Protein AF-A0A2G9M5C1-F1 (afdb_monomer)

Sequence (118 aa):
MEIETMDMIITNVLGILQIIILGVTAYYSYRIYKFNRMSKRWLVFPVGIILFACRRLLILIKVNYFEGLLLEFTLLDRVVVPFFVALLMLIGIHAMLKRFEYFEFLEKTIDGKVKKKK

Secondary structure (DSSP, 8-state):
-HHHHHHHHHHHHHHHHHHHHHHHHHHHHHHHHHHHT--GGGGHHHHHHHHHHHHHHHHHHHHHH-TT--SSSHHIIIIIHHHHHHHHHHHHHHHHHHHHHHHHHHHHHHHHHHHTT-

Solvent-accessible surface area (backbone atoms only — not comparable to full-atom values): 6393 Å² total; per-residue (Å²): 109,76,65,62,55,50,54,52,52,52,52,51,53,54,51,52,53,50,38,52,52,34,53,53,50,26,51,51,49,50,48,51,37,66,75,70,65,53,61,79,58,39,56,39,24,34,48,22,36,49,53,50,34,52,51,52,50,54,51,54,50,38,77,76,73,46,92,82,73,72,79,86,52,55,63,50,66,70,46,51,51,54,50,52,33,51,50,29,36,49,50,10,52,51,48,50,50,58,50,50,57,50,51,55,52,48,52,55,52,50,54,53,54,57,62,74,74,111

Mean predicted aligned error: 9.39 Å

Radius of gyration: 21.23 Å; Cα contacts (8 Å, |Δi|>4): 74; chains: 1; bounding box: 44×23×69 Å

pLDDT: mean 78.15, std 11.38, range [44.78, 92.12]

Structure (mmCIF, N/CA/C/O backbone):
data_AF-A0A2G9M5C1-F1
#
_entry.id   AF-A0A2G9M5C1-F1
#
loop_
_atom_site.group_PDB
_atom_site.id
_atom_site.type_symbol
_atom_site.label_atom_id
_atom_site.label_alt_id
_atom_site.label_comp_id
_atom_site.label_asym_id
_atom_site.label_entity_id
_atom_site.label_seq_id
_atom_site.pdbx_PDB_ins_code
_atom_site.Cartn_x
_atom_site.Cartn_y
_atom_site.Cartn_z
_atom_site.occupancy
_atom_site.B_iso_or_equiv
_atom_site.auth_seq_id
_atom_site.auth_comp_id
_atom_site.auth_asym_id
_atom_site.auth_atom_id
_atom_site.pdbx_PDB_model_num
ATOM 1 N N . MET A 1 1 ? 18.219 11.615 -27.344 1.00 59.69 1 MET A N 1
ATOM 2 C CA . MET A 1 1 ? 19.252 10.853 -26.617 1.00 59.69 1 MET A CA 1
ATOM 3 C C . MET A 1 1 ? 19.479 11.372 -25.197 1.00 59.69 1 MET A C 1
ATOM 5 O O . MET A 1 1 ? 19.181 10.621 -24.287 1.00 59.69 1 MET A O 1
ATOM 9 N N . GLU A 1 2 ? 19.910 12.622 -24.958 1.00 62.53 2 GLU A N 1
ATOM 10 C CA . GLU A 1 2 ? 20.110 13.130 -23.572 1.00 62.53 2 GLU A CA 1
ATOM 11 C C . GLU A 1 2 ? 18.809 13.319 -22.764 1.00 62.53 2 GLU A C 1
ATOM 13 O O . GLU A 1 2 ? 18.795 13.146 -21.549 1.00 62.53 2 GLU A O 1
ATOM 18 N N . ILE A 1 3 ? 17.697 13.645 -23.430 1.00 67.19 3 ILE A N 1
ATOM 19 C CA . ILE A 1 3 ? 16.395 13.832 -22.763 1.00 67.19 3 ILE A CA 1
ATOM 20 C C . ILE A 1 3 ? 15.817 12.481 -22.301 1.00 67.19 3 ILE A C 1
ATOM 22 O O . ILE A 1 3 ? 15.339 12.357 -21.178 1.00 67.19 3 ILE A O 1
ATOM 26 N N . GLU A 1 4 ? 15.939 11.439 -23.127 1.00 64.75 4 GLU A N 1
ATOM 27 C CA . GLU A 1 4 ? 15.422 10.094 -22.824 1.00 64.75 4 GLU A CA 1
ATOM 28 C C . GLU A 1 4 ? 16.167 9.433 -21.656 1.00 64.75 4 GLU A C 1
ATOM 30 O O . GLU A 1 4 ? 15.558 8.748 -20.832 1.00 64.75 4 GLU A O 1
ATOM 35 N N . THR A 1 5 ? 17.478 9.666 -21.538 1.00 73.44 5 THR A N 1
ATOM 36 C CA . THR A 1 5 ? 18.259 9.184 -20.393 1.00 73.44 5 THR A CA 1
ATOM 37 C C . THR A 1 5 ? 17.894 9.922 -19.106 1.00 73.44 5 THR A C 1
ATOM 39 O O . THR A 1 5 ? 17.818 9.293 -18.050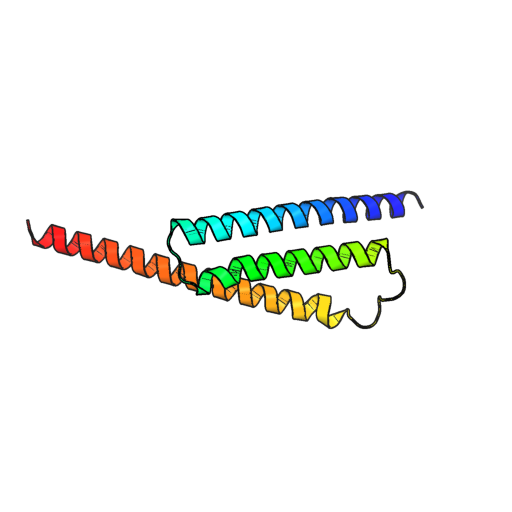 1.00 73.44 5 THR A O 1
ATOM 42 N N . MET A 1 6 ? 17.596 11.223 -19.174 1.00 78.75 6 MET A N 1
ATOM 43 C CA . MET A 1 6 ? 17.155 11.998 -18.011 1.00 78.75 6 MET A CA 1
ATOM 44 C C . MET A 1 6 ? 15.784 11.530 -17.489 1.00 78.75 6 MET A C 1
ATOM 46 O O . MET A 1 6 ? 15.633 11.301 -16.286 1.00 78.75 6 MET A O 1
ATOM 50 N N . ASP A 1 7 ? 14.815 11.300 -18.379 1.00 78.38 7 ASP A N 1
ATOM 51 C CA . ASP A 1 7 ? 13.473 10.819 -18.015 1.00 78.38 7 ASP A CA 1
ATOM 52 C C . ASP A 1 7 ? 13.505 9.418 -17.380 1.00 78.38 7 ASP A C 1
ATOM 54 O O . ASP A 1 7 ? 12.788 9.132 -16.410 1.00 78.38 7 ASP A O 1
ATOM 58 N N . MET A 1 8 ? 14.386 8.546 -17.879 1.00 76.88 8 MET A N 1
ATOM 59 C CA . MET A 1 8 ? 14.605 7.211 -17.322 1.00 76.88 8 MET A CA 1
ATOM 60 C C . MET A 1 8 ? 15.193 7.271 -15.904 1.00 76.88 8 MET A C 1
ATOM 62 O O . MET A 1 8 ? 14.709 6.580 -15.001 1.00 76.88 8 MET A O 1
ATOM 66 N N . ILE A 1 9 ? 16.190 8.134 -15.674 1.00 81.56 9 ILE A N 1
ATOM 67 C CA . ILE A 1 9 ? 16.804 8.334 -14.351 1.00 81.56 9 ILE A CA 1
ATOM 68 C C . ILE A 1 9 ? 15.766 8.855 -13.353 1.00 81.56 9 ILE A C 1
ATOM 70 O O . ILE A 1 9 ? 15.632 8.296 -12.262 1.00 81.56 9 ILE A O 1
ATOM 74 N N . ILE A 1 10 ? 14.988 9.876 -13.728 1.00 83.81 10 ILE A N 1
ATOM 75 C CA . ILE A 1 10 ? 13.941 10.451 -12.870 1.00 83.81 10 ILE A CA 1
ATOM 76 C C . ILE A 1 10 ? 12.904 9.383 -12.502 1.00 83.81 10 ILE A C 1
ATOM 78 O O . ILE A 1 10 ? 12.552 9.230 -11.330 1.00 83.81 10 ILE A O 1
ATOM 82 N N . THR A 1 11 ? 12.454 8.595 -13.480 1.00 83.19 11 THR A N 1
ATOM 83 C CA . THR A 1 11 ? 11.468 7.527 -13.264 1.00 83.19 11 THR A CA 1
ATOM 84 C C . THR A 1 11 ? 11.977 6.462 -12.292 1.00 83.19 11 THR A C 1
ATOM 86 O O . THR A 1 11 ? 11.235 6.033 -11.400 1.00 83.19 11 THR A O 1
ATOM 89 N N . ASN A 1 12 ? 13.245 6.065 -12.420 1.00 83.19 12 ASN A N 1
ATOM 90 C CA . ASN A 1 12 ? 13.878 5.094 -11.532 1.00 83.19 12 ASN A CA 1
ATOM 91 C C . ASN A 1 12 ? 14.032 5.644 -10.103 1.00 83.19 12 ASN A C 1
ATOM 93 O O . ASN A 1 12 ? 13.640 4.971 -9.147 1.00 83.19 12 ASN A O 1
ATOM 97 N N . VAL A 1 13 ? 14.519 6.880 -9.943 1.00 87.56 13 VAL A N 1
ATOM 98 C CA . VAL A 1 13 ? 14.682 7.527 -8.627 1.00 87.56 13 VAL A CA 1
ATOM 99 C C . VAL A 1 13 ? 13.338 7.663 -7.910 1.00 87.56 13 VAL A C 1
ATOM 101 O O . VAL A 1 13 ? 13.206 7.253 -6.754 1.00 87.56 13 VAL A O 1
ATOM 104 N N . LEU A 1 14 ? 12.313 8.169 -8.602 1.00 87.38 14 LEU A N 1
ATOM 105 C CA . LEU A 1 14 ? 10.965 8.292 -8.044 1.00 87.38 14 LEU A CA 1
ATOM 106 C C . LEU A 1 14 ? 10.366 6.923 -7.700 1.00 87.38 14 LEU A C 1
ATOM 108 O O . LEU A 1 14 ? 9.701 6.778 -6.674 1.00 87.38 14 LEU A O 1
ATOM 112 N N . GLY A 1 15 ? 10.611 5.904 -8.527 1.00 85.62 15 GLY A N 1
ATOM 113 C CA . GLY A 1 15 ? 10.171 4.538 -8.261 1.00 85.62 15 GLY A CA 1
ATOM 114 C C . GLY A 1 15 ? 10.782 3.950 -6.989 1.00 85.62 15 GLY A C 1
ATOM 115 O O . GLY A 1 15 ? 10.052 3.387 -6.171 1.00 85.62 15 GLY A O 1
ATOM 116 N N . ILE A 1 16 ? 12.091 4.118 -6.791 1.00 87.56 16 ILE A N 1
ATOM 117 C CA . ILE A 1 16 ? 12.798 3.650 -5.591 1.00 87.56 16 ILE A CA 1
ATOM 118 C C . ILE A 1 16 ? 12.291 4.387 -4.350 1.00 87.56 16 ILE A C 1
ATOM 120 O O . ILE A 1 16 ? 11.935 3.749 -3.356 1.00 87.56 16 ILE A O 1
ATOM 124 N N . LEU A 1 17 ? 12.189 5.719 -4.416 1.00 91.25 17 LEU A N 1
ATOM 125 C CA . LEU A 1 17 ? 11.688 6.533 -3.308 1.00 91.25 17 LEU A CA 1
ATOM 126 C C . LEU A 1 17 ? 10.275 6.102 -2.893 1.00 91.25 17 LEU A C 1
ATOM 128 O O . LEU A 1 17 ? 9.983 5.955 -1.706 1.00 91.25 17 LEU A O 1
ATOM 132 N N . GLN A 1 18 ? 9.410 5.825 -3.869 1.00 87.56 18 GLN A N 1
ATOM 133 C CA . GLN A 1 18 ? 8.057 5.343 -3.618 1.00 87.56 18 GLN A CA 1
ATOM 134 C C . GLN A 1 18 ? 8.045 3.992 -2.886 1.00 87.56 18 GLN A C 1
ATOM 136 O O . GLN A 1 18 ? 7.260 3.816 -1.956 1.00 87.56 18 GLN A O 1
ATOM 141 N N . ILE A 1 19 ? 8.917 3.047 -3.253 1.00 89.25 19 ILE A N 1
ATOM 142 C CA . ILE A 1 19 ? 9.023 1.747 -2.567 1.00 89.25 19 ILE A CA 1
ATOM 143 C C . ILE A 1 19 ? 9.446 1.932 -1.108 1.00 89.25 19 ILE A C 1
ATOM 145 O O . ILE A 1 19 ? 8.858 1.312 -0.220 1.00 89.25 19 ILE A O 1
ATOM 149 N N . ILE A 1 20 ? 10.412 2.818 -0.850 1.00 90.88 20 ILE A N 1
ATOM 150 C CA . ILE A 1 20 ? 10.867 3.135 0.510 1.00 90.88 20 ILE A CA 1
ATOM 151 C C . ILE A 1 20 ? 9.704 3.697 1.338 1.00 90.88 20 ILE A C 1
ATOM 153 O O . ILE A 1 20 ? 9.428 3.198 2.431 1.00 90.88 20 ILE A O 1
ATOM 157 N N . ILE A 1 21 ? 8.971 4.678 0.803 1.00 92.12 21 ILE A N 1
ATOM 158 C CA . ILE A 1 21 ? 7.815 5.289 1.479 1.00 92.12 21 ILE A CA 1
ATOM 159 C C . ILE A 1 21 ? 6.736 4.242 1.793 1.00 92.12 21 ILE A C 1
ATOM 161 O O . ILE A 1 21 ? 6.183 4.226 2.897 1.00 92.12 21 ILE A O 1
ATOM 165 N N . LEU A 1 22 ? 6.443 3.339 0.853 1.00 90.19 22 LEU A N 1
ATOM 166 C CA . LEU A 1 22 ? 5.477 2.259 1.061 1.00 90.19 22 LEU A CA 1
ATOM 167 C C . LEU A 1 22 ? 5.939 1.293 2.156 1.00 90.19 22 LEU A C 1
ATOM 169 O O . LEU A 1 22 ? 5.146 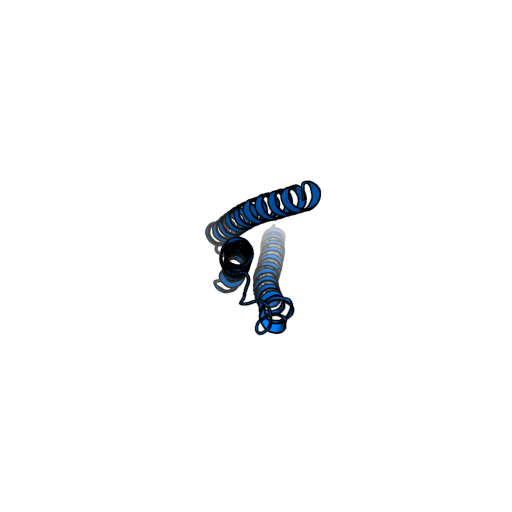0.939 3.027 1.00 90.19 22 LEU A O 1
ATOM 173 N N . GLY A 1 23 ? 7.223 0.928 2.176 1.00 89.81 23 GLY A N 1
ATOM 174 C CA . GLY A 1 23 ? 7.802 0.108 3.241 1.00 89.81 23 GLY A CA 1
ATOM 175 C C . GLY A 1 23 ? 7.658 0.758 4.620 1.00 89.81 23 GLY A C 1
ATOM 176 O O . GLY A 1 23 ? 7.188 0.123 5.567 1.00 89.81 23 GLY A O 1
ATOM 177 N N . VAL A 1 24 ? 7.970 2.053 4.722 1.00 91.50 24 VAL A N 1
ATOM 178 C CA . VAL A 1 24 ? 7.816 2.836 5.959 1.00 91.50 24 VAL A CA 1
ATOM 179 C C . VAL A 1 24 ? 6.347 2.919 6.387 1.00 91.50 24 VAL A C 1
ATOM 181 O O . VAL A 1 24 ? 6.028 2.752 7.566 1.00 91.50 24 VAL A O 1
ATOM 184 N N . THR A 1 25 ? 5.427 3.093 5.438 1.00 90.62 25 THR A N 1
ATOM 185 C CA . THR A 1 25 ? 3.984 3.154 5.715 1.00 90.62 25 THR A CA 1
ATOM 186 C C . THR A 1 25 ? 3.454 1.809 6.216 1.00 90.62 25 THR A C 1
ATOM 188 O O . THR A 1 25 ? 2.706 1.766 7.196 1.00 90.62 25 THR A O 1
ATOM 191 N N . ALA A 1 26 ? 3.871 0.696 5.605 1.00 91.06 26 ALA A N 1
ATOM 192 C CA . ALA A 1 26 ? 3.521 -0.645 6.069 1.00 91.06 26 ALA A CA 1
ATOM 193 C C . ALA A 1 26 ? 4.053 -0.899 7.489 1.00 91.06 26 ALA A C 1
ATOM 195 O O . ALA A 1 26 ? 3.317 -1.399 8.345 1.00 91.06 26 ALA A O 1
ATOM 196 N N . TYR A 1 27 ? 5.296 -0.489 7.766 1.00 91.25 27 TYR A N 1
ATOM 197 C CA . TYR A 1 27 ? 5.897 -0.590 9.095 1.00 91.25 27 TYR A CA 1
ATOM 198 C C . TYR A 1 27 ? 5.108 0.201 10.145 1.00 91.25 27 TYR A C 1
ATOM 200 O O . TYR A 1 27 ? 4.738 -0.354 11.185 1.00 91.25 27 TYR A O 1
ATOM 208 N N . TYR A 1 28 ? 4.785 1.470 9.880 1.00 90.50 28 TYR A N 1
ATOM 209 C CA . TYR A 1 28 ? 3.993 2.274 10.812 1.00 90.50 28 TYR A CA 1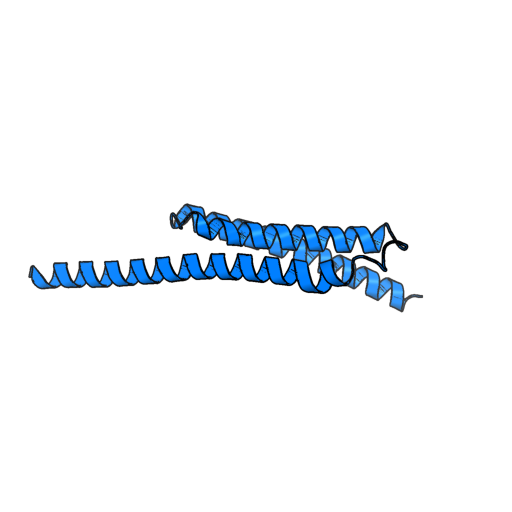
ATOM 210 C C . TYR A 1 28 ? 2.578 1.730 10.993 1.00 90.50 28 TYR A C 1
ATOM 212 O O . TYR A 1 28 ? 2.101 1.650 12.125 1.00 90.50 28 TYR A O 1
ATOM 220 N N . SER A 1 29 ? 1.928 1.269 9.924 1.00 89.31 29 SER A N 1
ATOM 221 C CA . SER A 1 29 ? 0.615 0.627 10.020 1.00 89.31 29 SER A CA 1
ATOM 222 C C . SER A 1 29 ? 0.645 -0.622 10.911 1.00 89.31 29 SER A C 1
ATOM 224 O O . SER A 1 29 ? -0.235 -0.812 11.759 1.00 89.31 29 SER A O 1
ATOM 226 N N . TYR A 1 30 ? 1.691 -1.444 10.799 1.00 88.38 30 TYR A N 1
ATOM 227 C CA . TYR A 1 30 ? 1.891 -2.596 11.675 1.00 88.38 30 TYR A CA 1
ATOM 228 C C . TYR A 1 30 ? 2.216 -2.195 13.124 1.00 88.38 30 TYR A C 1
ATOM 230 O O . TYR A 1 30 ? 1.766 -2.833 14.079 1.00 88.38 30 TYR A O 1
ATOM 238 N N . ARG A 1 31 ? 2.955 -1.103 13.338 1.00 87.31 31 ARG A N 1
ATOM 239 C CA . ARG A 1 31 ? 3.173 -0.567 14.690 1.00 87.31 31 ARG A CA 1
ATOM 240 C C . ARG A 1 31 ? 1.852 -0.110 15.313 1.00 87.31 31 ARG A C 1
ATOM 242 O O . ARG A 1 31 ? 1.572 -0.495 16.445 1.00 87.31 31 ARG A O 1
ATOM 249 N N . ILE A 1 32 ? 1.009 0.611 14.570 1.00 84.88 32 ILE A N 1
ATOM 250 C CA . ILE A 1 32 ? -0.333 1.040 15.007 1.00 84.88 32 ILE A CA 1
ATOM 251 C C . ILE A 1 32 ? -1.199 -0.169 15.375 1.00 84.88 32 ILE A C 1
ATOM 253 O O . ILE A 1 32 ? -1.861 -0.152 16.415 1.00 84.88 32 ILE A O 1
ATOM 257 N N . TYR A 1 33 ? -1.152 -1.238 14.573 1.00 85.00 33 TYR A N 1
ATOM 258 C CA . TYR A 1 33 ? -1.808 -2.506 14.892 1.00 85.00 33 TYR A CA 1
ATOM 259 C C . TYR A 1 33 ? -1.400 -3.025 16.274 1.00 85.00 33 TYR A C 1
ATOM 261 O O . TYR A 1 33 ? -2.260 -3.300 17.117 1.00 85.00 33 TYR A O 1
ATOM 269 N N . LYS A 1 34 ? -0.083 -3.132 16.499 1.00 82.94 34 LYS A N 1
ATOM 270 C CA . LYS A 1 34 ? 0.495 -3.704 17.716 1.00 82.94 34 LYS A CA 1
ATOM 271 C C . LYS A 1 34 ? 0.188 -2.854 18.950 1.00 82.94 34 LYS A C 1
ATOM 273 O O . LYS A 1 34 ? -0.194 -3.414 19.973 1.00 82.94 34 LYS A O 1
ATOM 278 N N . PHE A 1 35 ? 0.320 -1.530 18.854 1.0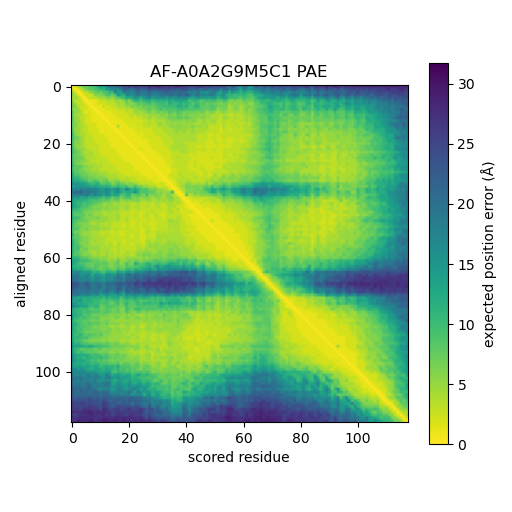0 80.62 35 PHE A N 1
ATOM 279 C CA . PHE A 1 35 ? 0.071 -0.621 19.978 1.00 80.62 35 PHE A CA 1
ATOM 280 C C . PHE A 1 35 ? -1.400 -0.562 20.365 1.00 80.62 35 PHE A C 1
ATOM 282 O O . PHE A 1 35 ? -1.738 -0.725 21.532 1.00 80.62 35 PHE A O 1
ATOM 289 N N . ASN A 1 36 ? -2.288 -0.393 19.387 1.00 76.94 36 ASN A N 1
ATOM 290 C CA . ASN A 1 36 ? -3.702 -0.212 19.682 1.00 76.94 36 ASN A CA 1
ATOM 291 C C . ASN A 1 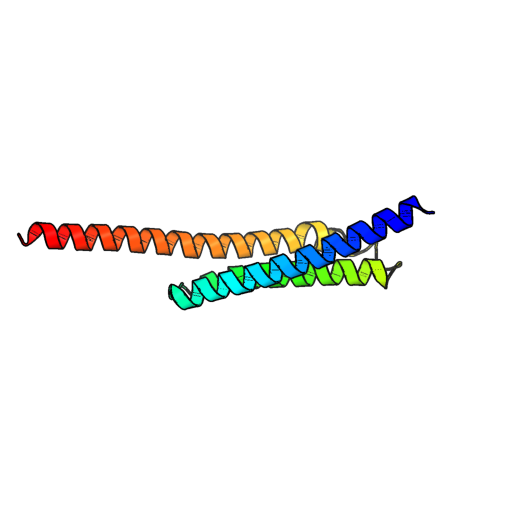36 ? -4.436 -1.541 19.916 1.00 76.94 36 ASN A C 1
ATOM 293 O O . ASN A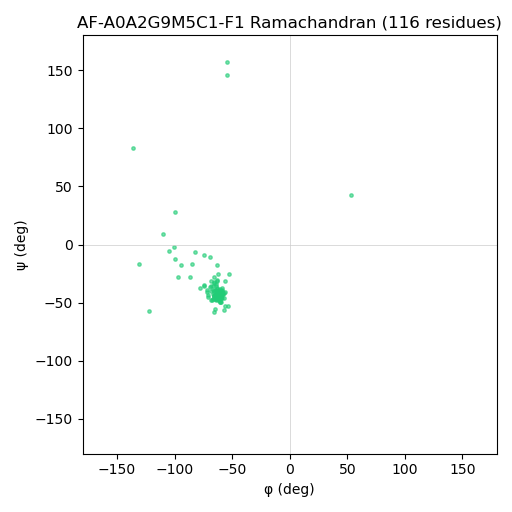 1 36 ? -5.601 -1.506 20.296 1.00 76.94 36 ASN A O 1
ATOM 297 N N . ARG A 1 37 ? -3.803 -2.710 19.708 1.00 73.06 37 ARG A N 1
ATOM 298 C CA . ARG A 1 37 ? -4.458 -4.039 19.655 1.00 73.06 37 ARG A CA 1
ATOM 299 C C . ARG A 1 37 ? -5.622 -4.076 18.655 1.00 73.06 37 ARG A C 1
ATOM 301 O O . ARG A 1 37 ? -6.703 -4.579 18.964 1.00 73.06 37 ARG A O 1
ATOM 308 N N . MET A 1 38 ? -5.424 -3.473 17.481 1.00 71.62 38 MET A N 1
ATOM 309 C CA . MET A 1 38 ? -6.446 -3.388 16.428 1.00 71.62 38 MET A CA 1
ATOM 310 C C . MET A 1 38 ? -6.989 -4.778 16.050 1.00 71.62 38 MET A C 1
ATOM 312 O O . MET A 1 38 ? -6.332 -5.800 16.239 1.00 71.62 38 MET A O 1
ATOM 316 N N . SER A 1 39 ? -8.199 -4.819 15.483 1.00 76.88 39 SER A N 1
ATOM 317 C CA . SER A 1 39 ? -8.762 -6.053 14.918 1.00 76.88 39 SER A CA 1
ATOM 318 C C . SER A 1 39 ? -7.805 -6.666 13.892 1.00 76.88 39 SER A C 1
ATOM 320 O O . SER A 1 39 ? -7.168 -5.936 13.134 1.00 76.88 39 SER A O 1
ATOM 322 N N . LYS A 1 40 ? -7.761 -8.004 13.793 1.00 79.19 40 LYS A N 1
ATOM 323 C CA . LYS A 1 40 ? -6.982 -8.724 12.765 1.00 79.19 40 LYS A CA 1
ATOM 324 C C . LYS A 1 40 ? -7.291 -8.235 11.340 1.00 79.19 40 LYS A C 1
ATOM 326 O O . LYS A 1 40 ? -6.426 -8.300 10.478 1.00 79.19 40 LYS A O 1
ATOM 331 N N . ARG A 1 41 ? -8.489 -7.676 11.108 1.00 82.44 41 ARG A N 1
ATOM 332 C CA . ARG A 1 41 ? -8.893 -7.059 9.829 1.00 82.44 41 ARG A CA 1
ATOM 333 C C . ARG A 1 41 ? -8.033 -5.854 9.436 1.00 82.44 41 ARG A C 1
ATOM 335 O O . ARG A 1 41 ? -7.900 -5.575 8.255 1.00 82.44 41 ARG A O 1
ATOM 342 N N . TRP A 1 42 ? -7.408 -5.172 10.394 1.00 84.62 42 TRP A N 1
ATOM 343 C CA . TRP A 1 42 ? -6.482 -4.077 10.108 1.00 84.62 42 TRP A CA 1
ATOM 344 C C . TRP A 1 42 ? -5.219 -4.554 9.388 1.00 84.62 42 TRP A C 1
ATOM 346 O O . TRP A 1 42 ? -4.672 -3.797 8.601 1.00 84.62 42 TRP A O 1
ATOM 356 N N . LEU A 1 43 ? -4.787 -5.810 9.580 1.00 86.06 43 LEU A N 1
ATOM 357 C CA . LEU A 1 43 ? -3.617 -6.370 8.884 1.00 86.06 43 LEU A CA 1
ATOM 358 C C . LEU A 1 43 ? -3.805 -6.440 7.362 1.00 86.06 43 LEU A C 1
ATOM 360 O O . LEU A 1 43 ? -2.823 -6.502 6.629 1.00 86.06 43 LEU A O 1
ATOM 364 N N . VAL A 1 44 ? -5.045 -6.349 6.881 1.00 88.06 44 VAL A N 1
ATOM 365 C CA . VAL A 1 44 ? -5.352 -6.242 5.452 1.00 88.06 44 VAL A CA 1
ATOM 366 C C . VAL A 1 44 ? -4.782 -4.944 4.855 1.00 88.06 44 VAL A C 1
ATOM 368 O O . VAL A 1 44 ? -4.349 -4.939 3.706 1.00 88.06 44 VAL A O 1
ATOM 371 N N . PHE A 1 45 ? -4.680 -3.870 5.647 1.00 87.94 45 PHE A N 1
ATOM 372 C CA . PHE A 1 45 ? -4.103 -2.593 5.221 1.00 87.94 45 PHE A CA 1
ATOM 373 C C . PHE A 1 45 ? -2.596 -2.670 4.902 1.00 87.94 45 PHE A C 1
ATOM 375 O O . PHE A 1 45 ? -2.225 -2.374 3.765 1.00 87.94 45 PHE A O 1
ATOM 382 N N . PRO A 1 46 ? -1.703 -3.090 5.829 1.00 89.06 46 PRO A N 1
ATOM 383 C CA . PRO A 1 46 ? -0.286 -3.236 5.519 1.00 89.06 46 PRO A CA 1
ATOM 384 C C . PRO A 1 46 ? -0.039 -4.302 4.448 1.00 89.06 46 PRO A C 1
ATOM 386 O O . PRO A 1 46 ? 0.870 -4.127 3.645 1.00 89.06 46 PRO A O 1
ATOM 389 N N . VAL A 1 47 ? -0.866 -5.353 4.361 1.00 87.94 47 VAL A N 1
ATOM 390 C CA . VAL A 1 47 ? -0.799 -6.316 3.246 1.00 87.94 47 VAL A CA 1
ATOM 391 C C . VAL A 1 47 ? -1.082 -5.631 1.905 1.00 87.94 47 VAL A C 1
ATOM 393 O O . VAL A 1 47 ? -0.328 -5.831 0.957 1.00 87.94 47 VAL A O 1
ATOM 396 N N . GLY A 1 48 ? -2.104 -4.773 1.822 1.00 87.19 48 GLY A N 1
ATOM 397 C CA . GLY A 1 48 ? -2.382 -3.971 0.626 1.00 87.19 48 GLY A CA 1
ATOM 398 C C . GLY A 1 48 ? -1.215 -3.057 0.236 1.00 87.19 48 GLY A C 1
ATOM 399 O O . GLY A 1 48 ? -0.861 -2.976 -0.939 1.00 87.19 48 GLY A O 1
ATOM 400 N N . ILE A 1 49 ? -0.560 -2.427 1.217 1.00 89.06 49 ILE A N 1
ATOM 401 C CA . ILE A 1 49 ? 0.635 -1.599 0.981 1.00 89.06 49 ILE A CA 1
ATOM 402 C C . ILE A 1 49 ? 1.799 -2.439 0.444 1.00 89.06 49 ILE A C 1
ATOM 404 O O . ILE A 1 49 ? 2.453 -2.032 -0.516 1.00 89.06 49 ILE A O 1
ATOM 408 N N . ILE A 1 50 ? 2.048 -3.614 1.028 1.00 89.25 50 ILE A N 1
ATOM 409 C CA . ILE A 1 50 ? 3.109 -4.525 0.578 1.00 89.25 50 ILE A CA 1
ATOM 410 C C . ILE A 1 50 ? 2.839 -4.989 -0.855 1.00 89.25 50 ILE A C 1
ATOM 412 O O . ILE A 1 50 ? 3.740 -4.931 -1.685 1.00 89.25 50 ILE A O 1
ATOM 416 N N . LEU A 1 51 ? 1.599 -5.367 -1.184 1.00 87.88 51 LEU A N 1
ATOM 417 C CA . LEU A 1 51 ? 1.217 -5.735 -2.552 1.00 87.88 51 LEU A CA 1
ATOM 418 C C . LEU A 1 51 ? 1.465 -4.591 -3.541 1.00 87.88 51 LEU A C 1
ATOM 420 O O . LEU A 1 51 ? 1.958 -4.820 -4.646 1.00 87.88 51 LEU A O 1
ATOM 424 N N . PHE A 1 52 ? 1.185 -3.351 -3.138 1.00 86.94 52 PHE A N 1
ATOM 425 C CA . PHE A 1 52 ? 1.464 -2.179 -3.960 1.00 86.94 52 PHE A CA 1
ATOM 426 C C . PHE A 1 52 ? 2.970 -1.939 -4.155 1.00 86.94 52 PHE A C 1
ATOM 428 O O . PHE A 1 52 ? 3.405 -1.624 -5.264 1.00 86.94 52 PHE A O 1
ATOM 435 N N . ALA A 1 53 ? 3.779 -2.151 -3.113 1.00 86.44 53 ALA A N 1
ATOM 436 C CA . ALA A 1 53 ? 5.237 -2.077 -3.199 1.00 86.44 53 ALA A CA 1
ATOM 437 C C . ALA A 1 53 ? 5.815 -3.176 -4.107 1.00 86.44 53 ALA A C 1
ATOM 439 O O . ALA A 1 53 ? 6.647 -2.885 -4.966 1.00 86.44 53 ALA A O 1
ATOM 440 N N . CYS A 1 54 ? 5.325 -4.415 -3.989 1.00 86.00 54 CYS A N 1
ATOM 441 C CA . CYS A 1 54 ? 5.691 -5.527 -4.869 1.00 86.00 54 CYS A CA 1
ATOM 442 C C . CYS A 1 54 ? 5.342 -5.228 -6.330 1.00 86.00 54 CYS A C 1
ATOM 444 O O . CYS A 1 54 ? 6.178 -5.420 -7.210 1.00 86.00 54 CYS A O 1
ATOM 446 N N . ARG A 1 55 ? 4.147 -4.687 -6.602 1.00 83.81 55 ARG A N 1
ATOM 447 C CA . ARG A 1 55 ? 3.777 -4.226 -7.948 1.00 83.81 55 ARG A CA 1
ATOM 448 C C . ARG A 1 55 ? 4.764 -3.181 -8.467 1.00 83.81 55 ARG A C 1
ATOM 450 O O . ARG A 1 55 ? 5.210 -3.274 -9.606 1.00 83.81 55 ARG A O 1
ATOM 457 N N . ARG A 1 56 ? 5.130 -2.193 -7.645 1.00 83.19 56 ARG A N 1
ATOM 458 C CA . ARG A 1 56 ? 6.063 -1.138 -8.062 1.00 83.19 56 ARG A CA 1
ATOM 459 C C . ARG A 1 56 ? 7.462 -1.682 -8.361 1.00 83.19 56 ARG A C 1
ATOM 461 O O . ARG A 1 56 ? 8.059 -1.266 -9.350 1.00 83.19 56 ARG A O 1
ATOM 468 N N . LEU A 1 57 ? 7.938 -2.643 -7.569 1.00 83.00 57 LEU A N 1
ATOM 469 C CA . LEU A 1 57 ? 9.180 -3.375 -7.832 1.00 83.00 57 LEU A CA 1
ATOM 470 C C . LEU A 1 57 ? 9.129 -4.120 -9.169 1.00 83.00 57 LEU A C 1
ATOM 472 O O . LEU A 1 57 ? 10.060 -4.007 -9.958 1.00 83.00 57 LEU A O 1
ATOM 476 N N . LEU A 1 58 ? 8.031 -4.823 -9.460 1.00 81.56 58 LEU A N 1
ATOM 477 C CA . LEU A 1 58 ? 7.860 -5.525 -10.735 1.00 81.56 58 LEU A CA 1
ATOM 478 C C . LEU A 1 58 ? 7.888 -4.567 -11.932 1.00 81.56 58 LEU A C 1
ATOM 480 O O . LEU A 1 58 ? 8.485 -4.898 -12.951 1.00 81.56 58 LEU A O 1
ATOM 484 N N . ILE A 1 59 ? 7.292 -3.376 -11.810 1.00 78.94 59 ILE A N 1
ATOM 485 C CA . ILE A 1 59 ? 7.343 -2.348 -12.861 1.00 78.94 59 ILE A CA 1
ATOM 486 C C . ILE A 1 59 ? 8.784 -1.866 -13.076 1.00 78.94 59 ILE A C 1
ATOM 488 O O . ILE A 1 59 ? 9.227 -1.795 -14.218 1.00 78.94 59 ILE A O 1
ATOM 492 N N . LEU A 1 60 ? 9.538 -1.588 -12.006 1.00 77.88 60 LEU A N 1
ATOM 493 C CA . LEU A 1 60 ? 10.945 -1.180 -12.122 1.00 77.88 60 LEU A CA 1
ATOM 494 C C . LEU A 1 60 ? 11.820 -2.270 -12.748 1.00 77.88 60 LEU A C 1
ATOM 496 O O . LEU A 1 60 ? 12.638 -1.971 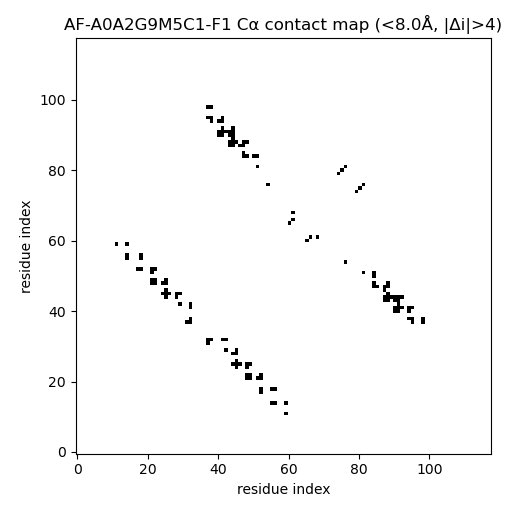-13.613 1.00 77.88 60 LEU A O 1
ATOM 500 N N . ILE A 1 61 ? 11.640 -3.530 -12.347 1.00 77.88 61 ILE A N 1
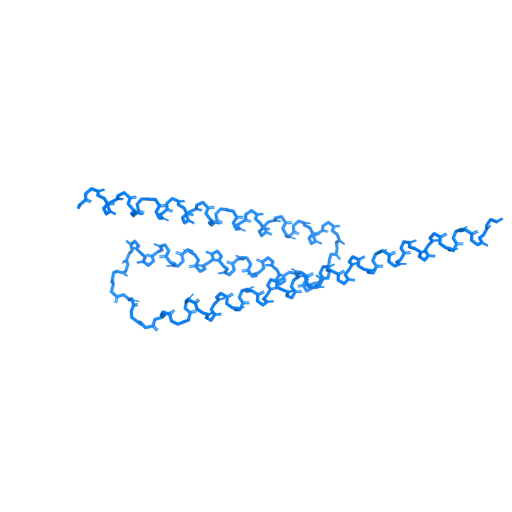ATOM 501 C CA . ILE A 1 61 ? 12.383 -4.658 -12.923 1.00 77.88 61 ILE A CA 1
ATOM 502 C C . ILE A 1 61 ? 12.049 -4.803 -14.411 1.00 77.88 61 ILE A C 1
ATOM 504 O O . ILE A 1 61 ? 12.953 -4.959 -15.226 1.00 77.88 61 ILE A O 1
ATOM 508 N N . LYS A 1 62 ? 10.768 -4.695 -14.785 1.00 74.06 62 LYS A N 1
ATOM 509 C CA . LYS A 1 62 ? 10.338 -4.783 -16.187 1.00 74.06 62 LYS A CA 1
ATOM 510 C C . LYS A 1 62 ? 10.949 -3.684 -17.054 1.00 74.06 62 LYS A C 1
ATOM 512 O O . LYS A 1 62 ? 11.461 -4.000 -18.119 1.00 74.06 62 LYS A O 1
ATOM 517 N N . VAL A 1 63 ? 10.941 -2.434 -16.584 1.00 71.12 63 VAL A N 1
ATOM 518 C CA . VAL A 1 63 ? 11.493 -1.284 -17.325 1.00 71.12 63 VAL A CA 1
ATOM 519 C C . VAL A 1 63 ? 13.004 -1.410 -17.549 1.00 71.12 63 VAL A C 1
ATOM 521 O O . VAL A 1 63 ? 13.484 -0.987 -18.590 1.00 71.12 63 VAL A O 1
ATOM 524 N N . ASN A 1 64 ? 13.748 -2.005 -16.610 1.00 68.56 64 ASN A N 1
ATOM 525 C CA . ASN A 1 64 ? 15.211 -2.083 -16.701 1.00 68.56 64 ASN A CA 1
ATOM 526 C C . ASN A 1 64 ? 15.747 -3.391 -17.327 1.00 68.56 64 ASN A C 1
ATOM 528 O O . ASN A 1 64 ? 16.912 -3.420 -17.706 1.00 68.56 64 ASN A O 1
ATOM 532 N N . TYR A 1 65 ? 14.951 -4.470 -17.417 1.00 68.19 65 TYR A N 1
ATOM 533 C CA . TYR A 1 65 ? 15.457 -5.800 -17.820 1.00 68.19 65 TYR A CA 1
ATOM 534 C C . TYR A 1 65 ? 14.660 -6.530 -18.915 1.00 68.19 65 TYR A C 1
ATOM 536 O O . TYR A 1 65 ? 15.185 -7.483 -19.486 1.00 68.19 65 TYR A O 1
ATOM 544 N N . PHE A 1 66 ? 13.414 -6.145 -19.220 1.00 65.94 66 PHE A N 1
ATOM 545 C CA . PHE A 1 66 ? 12.565 -6.892 -20.161 1.00 65.94 66 PHE A CA 1
ATOM 546 C C . PHE A 1 66 ? 11.825 -5.958 -21.128 1.00 65.94 66 PHE A C 1
ATOM 548 O O . PHE A 1 66 ? 10.647 -5.657 -20.940 1.00 65.94 66 PHE A O 1
ATOM 555 N N . GLU A 1 67 ? 12.493 -5.551 -22.210 1.00 57.91 67 GLU A N 1
ATOM 556 C CA . GLU A 1 67 ? 11.927 -4.655 -23.237 1.00 57.91 67 GLU A CA 1
ATOM 557 C C . GLU A 1 67 ? 10.812 -5.291 -24.104 1.00 57.91 67 GLU A C 1
ATOM 559 O O . GLU A 1 67 ? 10.100 -4.583 -24.808 1.00 57.91 67 GLU A O 1
ATOM 564 N N . GLY A 1 68 ? 10.587 -6.612 -24.038 1.00 53.94 68 GLY A N 1
ATOM 565 C CA . GLY A 1 68 ? 9.668 -7.330 -24.944 1.00 53.94 68 GLY A CA 1
ATOM 566 C C . GLY A 1 68 ? 8.311 -7.767 -24.372 1.00 53.94 68 GLY A C 1
ATOM 567 O O . GLY A 1 68 ? 7.473 -8.274 -25.112 1.00 53.94 68 GLY A O 1
ATOM 568 N N . LEU A 1 69 ? 8.054 -7.599 -23.070 1.00 55.00 69 LEU A N 1
ATOM 569 C CA . LEU A 1 69 ? 6.891 -8.203 -22.380 1.00 55.00 69 LEU A CA 1
ATOM 570 C C . LEU A 1 69 ? 5.718 -7.214 -22.190 1.00 55.00 69 LEU A C 1
ATOM 572 O O . LEU A 1 69 ? 4.961 -7.290 -21.219 1.00 55.00 69 LEU A O 1
ATOM 576 N N . LEU A 1 70 ? 5.608 -6.230 -23.090 1.00 54.28 70 LEU A N 1
ATOM 577 C CA . LEU A 1 70 ? 4.803 -5.014 -22.911 1.00 54.28 70 LEU A CA 1
ATOM 578 C C . LEU A 1 70 ? 3.314 -5.142 -23.275 1.00 54.28 70 LEU A C 1
ATOM 580 O O . LEU A 1 70 ? 2.527 -4.299 -22.849 1.00 54.28 70 LEU A O 1
ATOM 584 N N . LEU A 1 71 ? 2.896 -6.166 -24.021 1.00 52.56 71 LEU A N 1
ATOM 585 C CA . LEU A 1 71 ? 1.566 -6.147 -24.649 1.00 52.56 71 LEU A CA 1
ATOM 586 C C . LEU A 1 71 ? 0.450 -6.881 -23.887 1.00 52.56 71 LEU A C 1
ATOM 588 O O . LEU A 1 71 ? -0.690 -6.429 -23.948 1.00 52.56 71 LEU A O 1
ATOM 592 N N . GLU A 1 72 ? 0.729 -7.917 -23.090 1.00 54.97 72 GLU A N 1
ATOM 593 C CA . GLU A 1 72 ? -0.359 -8.787 -22.584 1.00 54.97 72 GLU A CA 1
ATOM 594 C C . GLU A 1 72 ? -0.839 -8.515 -21.144 1.00 54.97 72 GLU A C 1
ATOM 596 O O . GLU A 1 72 ? -1.917 -8.961 -20.762 1.00 54.97 72 GLU A O 1
ATOM 601 N N . PHE A 1 73 ? -0.121 -7.722 -20.337 1.00 58.38 73 PHE A N 1
ATOM 602 C CA . PHE A 1 73 ? -0.478 -7.500 -18.917 1.00 58.38 73 PHE A CA 1
ATOM 603 C C . PHE A 1 73 ? -1.004 -6.094 -18.581 1.00 58.38 73 PHE A C 1
ATOM 605 O O . PHE A 1 73 ? -1.184 -5.763 -17.407 1.00 58.38 73 PHE A O 1
ATOM 612 N N . THR A 1 74 ? -1.274 -5.255 -19.582 1.00 66.56 74 THR A N 1
ATOM 613 C CA . THR A 1 74 ? -1.629 -3.836 -19.386 1.00 66.56 74 THR A CA 1
ATOM 614 C C . THR A 1 74 ? -2.908 -3.633 -18.573 1.00 66.56 74 THR A C 1
ATOM 616 O O . THR A 1 74 ? -2.939 -2.762 -17.707 1.00 66.56 74 THR A O 1
ATOM 619 N N . LEU A 1 75 ? -3.945 -4.446 -18.784 1.00 68.06 75 LEU A N 1
ATOM 620 C CA . LEU A 1 75 ? -5.215 -4.344 -18.050 1.00 68.06 75 LEU A CA 1
ATOM 621 C C . LEU A 1 75 ? -5.079 -4.781 -16.584 1.00 68.06 75 LEU A C 1
ATOM 623 O O . LEU A 1 75 ? -5.565 -4.106 -15.672 1.00 68.06 75 LEU A O 1
ATOM 627 N N . LEU A 1 76 ? -4.375 -5.892 -16.354 1.00 69.12 76 LEU A N 1
ATOM 628 C CA . LEU A 1 76 ? -4.171 -6.442 -15.017 1.00 69.12 76 LEU A CA 1
ATOM 629 C C . LEU A 1 76 ? -3.330 -5.492 -14.157 1.00 69.12 76 LEU A C 1
ATOM 631 O O . LEU A 1 76 ? -3.687 -5.207 -13.014 1.00 69.12 76 LEU A O 1
ATOM 635 N N . ASP A 1 77 ? -2.263 -4.937 -14.731 1.00 70.56 77 ASP A N 1
ATOM 636 C CA . ASP A 1 77 ? -1.376 -4.018 -14.025 1.00 70.56 77 ASP A CA 1
ATOM 637 C C . ASP A 1 77 ? -1.990 -2.622 -13.842 1.00 70.56 77 ASP A C 1
ATOM 639 O O . ASP A 1 77 ? -1.791 -2.000 -12.803 1.00 70.56 77 ASP A O 1
ATOM 643 N N . ARG A 1 78 ? -2.767 -2.103 -14.804 1.00 72.81 78 ARG A N 1
ATOM 644 C CA . ARG A 1 78 ? -3.319 -0.735 -14.717 1.00 72.81 78 ARG A CA 1
ATOM 645 C C . ARG A 1 78 ? -4.637 -0.634 -13.958 1.00 72.81 78 ARG A C 1
ATOM 647 O O . ARG A 1 78 ? -4.904 0.425 -13.398 1.00 72.81 78 ARG A O 1
ATOM 654 N N . VAL A 1 79 ? -5.447 -1.691 -13.941 1.00 77.62 79 VAL A N 1
ATOM 655 C CA . VAL A 1 79 ? -6.820 -1.632 -13.413 1.00 77.62 79 VAL A CA 1
ATOM 656 C C . VAL A 1 79 ? -7.025 -2.633 -12.288 1.00 77.62 79 VAL A C 1
ATOM 658 O O . VAL A 1 79 ? -7.355 -2.238 -11.173 1.00 77.62 79 VAL A O 1
ATOM 661 N N . VAL A 1 80 ? -6.778 -3.918 -12.548 1.00 80.81 80 VAL A N 1
ATOM 662 C CA . VAL A 1 80 ? -7.140 -4.994 -11.615 1.00 80.81 80 VAL A CA 1
ATOM 663 C C . VAL A 1 80 ? -6.342 -4.890 -10.315 1.00 80.81 80 VAL A C 1
ATOM 665 O O . VAL A 1 80 ? -6.928 -4.772 -9.241 1.00 80.81 80 VAL A O 1
ATOM 668 N N . VAL A 1 81 ? -5.008 -4.869 -10.389 1.00 82.38 81 VAL A N 1
ATOM 669 C CA . VAL A 1 81 ? -4.162 -4.829 -9.185 1.00 82.38 81 VAL A CA 1
ATOM 670 C C . VAL A 1 81 ? -4.369 -3.542 -8.370 1.00 82.38 81 VAL A C 1
ATOM 672 O O . VAL A 1 81 ? -4.563 -3.654 -7.157 1.00 82.38 81 VAL A O 1
ATOM 675 N N . PRO A 1 82 ? -4.397 -2.329 -8.965 1.00 83.25 82 PRO A N 1
ATOM 676 C CA . PRO A 1 82 ? -4.694 -1.103 -8.220 1.00 83.25 82 PRO A CA 1
ATOM 677 C C . PRO A 1 82 ? -6.060 -1.124 -7.539 1.00 83.25 82 PRO A C 1
ATOM 679 O O . PRO A 1 82 ? -6.174 -0.695 -6.393 1.00 83.25 82 PRO A O 1
ATOM 682 N N . PHE A 1 83 ? -7.079 -1.658 -8.214 1.00 87.56 83 PHE A N 1
ATOM 683 C CA . PHE A 1 83 ? -8.421 -1.769 -7.657 1.00 87.56 83 PHE A CA 1
ATOM 684 C C . PHE A 1 83 ? -8.458 -2.712 -6.450 1.00 87.56 83 PHE A C 1
ATOM 686 O O . PHE A 1 83 ? -8.977 -2.347 -5.395 1.00 87.56 83 PHE A O 1
ATOM 693 N N . PHE A 1 84 ? -7.838 -3.892 -6.554 1.00 86.38 84 PHE A N 1
ATOM 694 C CA . PHE A 1 84 ? -7.732 -4.821 -5.427 1.00 86.38 84 PHE A CA 1
ATOM 695 C C . PHE A 1 84 ? -6.967 -4.212 -4.250 1.00 86.38 84 PHE A C 1
ATOM 697 O O . PHE A 1 84 ? -7.414 -4.320 -3.110 1.00 86.38 84 PHE A O 1
ATOM 704 N N . VAL A 1 85 ? -5.853 -3.521 -4.505 1.00 87.81 85 VAL A N 1
ATOM 705 C CA . VAL A 1 85 ? -5.104 -2.810 -3.458 1.00 87.81 85 VAL A CA 1
ATOM 706 C C . VAL A 1 85 ? -5.979 -1.754 -2.779 1.00 87.81 85 VAL A C 1
ATOM 708 O O . VAL A 1 85 ? -6.014 -1.698 -1.550 1.00 87.81 85 VAL A O 1
ATOM 711 N N . ALA A 1 86 ? -6.726 -0.960 -3.551 1.00 86.62 86 ALA A N 1
ATOM 712 C CA . ALA A 1 86 ? -7.630 0.052 -3.013 1.00 86.62 86 ALA A CA 1
ATOM 713 C C . ALA A 1 86 ? -8.733 -0.568 -2.139 1.00 86.62 86 ALA A C 1
ATOM 715 O O . ALA A 1 86 ? -9.012 -0.056 -1.056 1.00 86.62 86 ALA A O 1
ATOM 716 N N . LEU A 1 87 ? -9.306 -1.705 -2.549 1.00 89.94 87 LEU A N 1
ATOM 717 C CA . LEU A 1 87 ? -10.276 -2.444 -1.738 1.00 89.94 87 LEU A CA 1
ATOM 718 C C . LEU A 1 87 ? -9.672 -2.940 -0.419 1.00 89.94 87 LEU A C 1
ATOM 720 O O . LEU A 1 87 ? -10.285 -2.776 0.635 1.00 89.94 87 LEU A O 1
ATOM 724 N N . LEU A 1 88 ? -8.464 -3.511 -0.450 1.00 88.38 88 LEU A N 1
ATOM 725 C CA . LEU A 1 88 ? -7.771 -3.973 0.759 1.00 88.38 88 LEU A CA 1
ATOM 726 C C . LEU A 1 88 ? -7.492 -2.809 1.720 1.00 88.38 88 LEU A C 1
ATOM 728 O O . LEU A 1 88 ? -7.715 -2.928 2.928 1.00 88.38 88 LEU A O 1
ATOM 732 N N . MET A 1 89 ? -7.065 -1.665 1.182 1.00 87.25 89 MET A N 1
ATOM 733 C CA . MET A 1 89 ? -6.865 -0.445 1.960 1.00 87.25 89 MET A CA 1
ATOM 734 C C . MET A 1 89 ? -8.182 0.066 2.557 1.00 87.25 89 MET A C 1
ATOM 736 O O . MET A 1 89 ? -8.225 0.388 3.744 1.00 87.25 89 MET A O 1
ATOM 740 N N . LEU A 1 90 ? -9.270 0.075 1.784 1.00 90.06 90 LEU A N 1
ATOM 741 C CA . LEU A 1 90 ? -10.592 0.500 2.248 1.00 90.06 90 LEU A CA 1
ATOM 742 C C . LEU A 1 90 ? -11.111 -0.392 3.383 1.00 90.06 90 LEU A C 1
ATOM 744 O O . LEU A 1 90 ? -11.582 0.117 4.399 1.00 90.06 90 LEU A O 1
ATOM 748 N N . ILE A 1 91 ? -10.978 -1.715 3.252 1.00 88.00 91 ILE A N 1
ATOM 749 C CA . ILE A 1 91 ? -11.346 -2.680 4.301 1.00 88.00 91 ILE A CA 1
ATOM 750 C C . ILE A 1 91 ? -10.535 -2.422 5.575 1.00 88.00 91 ILE A C 1
ATOM 752 O O . ILE A 1 91 ? -11.086 -2.432 6.679 1.00 88.00 91 ILE A O 1
ATOM 756 N N . GLY A 1 92 ? -9.236 -2.166 5.418 1.00 84.44 92 GLY A N 1
ATOM 757 C CA . GLY A 1 92 ? -8.343 -1.796 6.505 1.00 84.44 92 GLY A CA 1
ATOM 758 C C . GLY A 1 92 ? -8.810 -0.544 7.247 1.00 84.44 92 GLY A C 1
ATOM 759 O O . GLY A 1 92 ? -9.067 -0.598 8.449 1.00 84.44 92 GLY A O 1
ATOM 760 N N . ILE A 1 93 ? -9.002 0.562 6.525 1.00 86.94 93 ILE A N 1
ATOM 761 C CA . ILE A 1 93 ? -9.474 1.838 7.084 1.00 86.94 93 ILE A CA 1
ATOM 762 C C . ILE A 1 93 ? -10.842 1.672 7.754 1.00 86.94 93 ILE A C 1
ATOM 764 O O . ILE A 1 93 ? -11.037 2.132 8.877 1.00 86.94 93 ILE A O 1
ATOM 768 N N . HIS A 1 94 ? -11.772 0.953 7.126 1.00 87.56 94 HIS A N 1
ATOM 769 C CA . HIS A 1 94 ? -13.092 0.697 7.698 1.00 87.56 94 HIS A CA 1
ATOM 770 C C . HIS A 1 94 ? -13.017 -0.073 9.028 1.00 87.56 94 HIS A C 1
ATOM 772 O O . HIS A 1 94 ? -13.760 0.216 9.968 1.00 87.56 94 HIS A O 1
ATOM 778 N N . ALA A 1 95 ? -12.101 -1.040 9.142 1.00 83.31 95 ALA A N 1
ATOM 779 C CA . ALA A 1 95 ? -11.878 -1.763 10.391 1.00 83.31 95 ALA A CA 1
ATOM 780 C C . ALA A 1 95 ? -11.314 -0.864 11.505 1.00 83.31 95 ALA A C 1
ATOM 782 O O . ALA A 1 95 ? -11.634 -1.078 12.676 1.00 83.31 95 ALA A O 1
ATOM 783 N N . MET A 1 96 ? -10.496 0.131 11.153 1.00 83.56 96 MET A N 1
ATOM 784 C CA . MET A 1 96 ? -9.993 1.140 12.090 1.00 83.56 96 MET A CA 1
ATOM 785 C C . MET A 1 96 ? -11.091 2.107 12.524 1.00 83.56 96 MET A C 1
ATOM 787 O O . MET A 1 96 ? -11.235 2.335 13.723 1.00 83.56 96 MET A O 1
ATOM 791 N N . LEU A 1 97 ? -11.906 2.598 11.586 1.00 85.81 97 LEU A N 1
ATOM 792 C CA . LEU A 1 97 ? -13.012 3.515 11.869 1.00 85.81 97 LEU A CA 1
ATOM 793 C C . LEU A 1 97 ? -13.983 2.926 12.900 1.00 85.81 97 LEU A C 1
ATOM 795 O O . LEU A 1 97 ? -14.187 3.514 13.958 1.00 85.81 97 LEU A O 1
ATOM 799 N N . LYS A 1 98 ? -14.471 1.700 12.663 1.00 82.19 98 LYS A N 1
ATOM 800 C CA . LYS A 1 98 ? -15.373 1.003 13.600 1.00 82.19 98 LYS A CA 1
ATOM 801 C C . LYS A 1 98 ? -14.790 0.848 15.000 1.00 82.19 98 LYS A C 1
ATOM 803 O O . LYS A 1 98 ? -15.518 0.783 15.987 1.00 82.19 98 LYS A O 1
ATOM 808 N N . ARG A 1 99 ? -13.467 0.728 15.095 1.00 78.62 99 ARG A N 1
ATOM 809 C CA . ARG A 1 99 ? -12.796 0.566 16.379 1.00 78.62 99 ARG A CA 1
ATOM 810 C C . ARG A 1 99 ? -12.688 1.890 17.123 1.00 78.62 99 ARG A C 1
ATOM 812 O O . ARG A 1 99 ? -12.855 1.882 18.336 1.00 78.62 99 ARG A O 1
ATOM 819 N N . PHE A 1 100 ? -12.457 2.998 16.422 1.00 80.88 100 PHE A N 1
ATOM 820 C CA . PHE A 1 100 ? -12.501 4.326 17.033 1.00 80.88 100 PHE A CA 1
ATOM 821 C C . PHE A 1 100 ? -13.899 4.699 17.513 1.00 80.88 100 PHE A C 1
ATOM 823 O O . PHE A 1 100 ? -14.029 5.119 18.656 1.00 80.88 100 PHE A O 1
ATOM 830 N N . GLU A 1 101 ? -14.935 4.450 16.710 1.00 79.62 101 GLU A N 1
ATOM 831 C CA . GLU A 1 101 ? -16.331 4.667 17.120 1.00 79.62 101 GLU A CA 1
ATOM 832 C C . GLU A 1 101 ? -16.669 3.887 18.401 1.00 79.62 101 GLU A C 1
ATOM 834 O O . GLU A 1 101 ? -17.302 4.408 19.318 1.00 79.62 101 GLU A O 1
ATOM 839 N N . TYR A 1 102 ? -16.188 2.643 18.50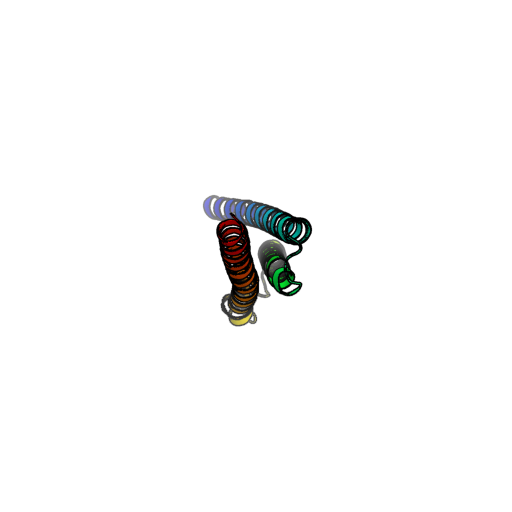4 1.00 74.56 102 TYR A N 1
ATOM 840 C CA . TYR A 1 102 ? -16.362 1.827 19.705 1.00 74.56 102 TYR A CA 1
ATOM 841 C C . TYR A 1 102 ? -15.623 2.393 20.929 1.00 74.56 102 TYR A C 1
ATOM 843 O O . TYR A 1 102 ? -16.164 2.364 22.035 1.00 74.56 102 TYR A O 1
ATOM 851 N N . PHE A 1 103 ? -14.405 2.914 20.748 1.00 74.25 103 PHE A N 1
ATOM 852 C CA . PHE A 1 103 ? -13.662 3.575 21.824 1.00 74.25 103 PHE A CA 1
ATOM 853 C C . PHE A 1 103 ? -14.363 4.848 22.305 1.00 74.25 103 PHE A C 1
ATOM 855 O O . PHE A 1 103 ? -14.556 5.001 23.507 1.00 74.25 103 PHE A O 1
ATOM 862 N N . GLU A 1 104 ? -14.807 5.708 21.388 1.00 72.81 104 GLU A N 1
ATOM 863 C CA . GLU A 1 104 ? -15.525 6.942 21.724 1.00 72.81 104 GLU A CA 1
ATOM 864 C C . GLU A 1 104 ? -16.849 6.643 22.450 1.00 72.81 104 GLU A C 1
ATOM 866 O O . GLU A 1 104 ? -17.206 7.296 23.434 1.00 72.81 104 GLU A O 1
ATOM 871 N N . PHE A 1 105 ? -17.574 5.608 22.012 1.00 73.38 105 PHE A N 1
ATOM 872 C CA . PHE A 1 105 ? -18.790 5.154 22.685 1.00 73.38 105 PHE A CA 1
ATOM 873 C C . PHE A 1 105 ? -18.518 4.631 24.106 1.00 73.38 105 PHE A C 1
ATOM 875 O O . PHE A 1 105 ? -19.266 4.940 25.042 1.00 73.38 105 PHE A O 1
ATOM 882 N N . LEU A 1 106 ? -17.452 3.844 24.287 1.00 70.44 106 LEU A N 1
ATOM 883 C CA . LEU A 1 106 ? -17.042 3.343 25.599 1.00 70.44 106 LEU A CA 1
ATOM 884 C C . LEU A 1 106 ? -16.665 4.479 26.547 1.00 70.44 106 LEU A C 1
ATOM 886 O O . LEU A 1 106 ? -17.110 4.473 27.693 1.00 70.44 106 LEU A O 1
ATOM 890 N N . GLU A 1 107 ? -15.894 5.453 26.071 1.00 72.69 107 GLU A N 1
ATOM 891 C CA . GLU A 1 107 ? -15.472 6.615 26.853 1.00 72.69 107 GLU A CA 1
ATOM 892 C C . GLU A 1 107 ? -16.687 7.411 27.348 1.00 72.69 107 GLU A C 1
ATOM 894 O O . GLU A 1 107 ? -16.852 7.597 28.556 1.00 72.69 107 GLU A O 1
ATOM 899 N N . LYS A 1 108 ? -17.638 7.727 26.454 1.00 74.38 108 LYS A N 1
ATOM 900 C CA . LYS A 1 108 ? -18.907 8.389 26.817 1.00 74.38 108 LYS A CA 1
ATOM 901 C C . LYS A 1 108 ? -19.734 7.584 27.825 1.00 74.38 108 LYS A C 1
ATOM 903 O O . LYS A 1 108 ? -20.361 8.154 28.719 1.00 74.38 108 LYS A O 1
ATOM 908 N N . THR A 1 109 ? -19.746 6.256 27.703 1.00 71.19 109 THR A N 1
ATOM 909 C CA . THR A 1 109 ? -20.500 5.375 28.611 1.00 71.19 109 THR A CA 1
ATOM 910 C C . THR A 1 109 ? -19.865 5.302 30.001 1.00 71.19 109 THR A C 1
ATOM 912 O O . THR A 1 109 ? -20.582 5.276 31.006 1.00 71.19 109 THR A O 1
ATOM 915 N N . ILE A 1 110 ? -18.534 5.262 30.077 1.00 70.25 110 ILE A N 1
ATOM 916 C CA . ILE A 1 110 ? -17.791 5.244 31.341 1.00 70.25 110 ILE A CA 1
ATOM 917 C C . ILE A 1 110 ? -17.959 6.588 32.055 1.00 70.25 110 ILE A C 1
ATOM 919 O O . ILE A 1 110 ? -18.376 6.594 33.213 1.00 70.25 110 ILE A O 1
ATOM 923 N N . ASP A 1 111 ? -17.775 7.710 31.359 1.00 67.12 111 ASP A N 1
ATOM 924 C CA . ASP A 1 111 ? -17.970 9.048 31.932 1.00 67.12 111 ASP A CA 1
ATOM 925 C C . ASP A 1 111 ? -19.407 9.280 32.417 1.00 67.12 111 ASP A C 1
ATOM 927 O O . ASP A 1 111 ? -19.632 9.819 33.505 1.00 67.12 111 ASP A O 1
ATOM 931 N N . GLY A 1 112 ? -20.402 8.807 31.661 1.00 61.12 112 GLY A N 1
ATOM 932 C CA . GLY A 1 112 ? -21.807 8.869 32.067 1.00 61.12 112 GLY A CA 1
ATOM 933 C C . GLY A 1 112 ? -22.115 8.043 33.323 1.00 61.12 112 GLY A C 1
ATOM 934 O O . GLY A 1 112 ? -22.918 8.461 34.161 1.00 61.12 112 GLY A O 1
ATOM 935 N N . LYS A 1 113 ? -21.463 6.885 33.499 1.00 59.91 113 LYS A N 1
ATOM 936 C CA . LYS A 1 113 ? -21.603 6.056 34.709 1.00 59.91 113 LYS A CA 1
ATOM 937 C C . LYS A 1 113 ? -20.867 6.641 35.913 1.00 59.91 113 LYS A C 1
ATOM 939 O O . LYS A 1 113 ? -21.368 6.519 37.028 1.00 59.91 113 LYS A O 1
ATOM 944 N N . VAL A 1 114 ? -19.719 7.285 35.705 1.00 58.59 114 VAL A N 1
ATOM 945 C CA . VAL A 1 114 ? -18.970 7.968 36.771 1.00 58.59 114 VAL A CA 1
ATOM 946 C C . VAL A 1 114 ? -19.733 9.204 37.259 1.00 58.59 114 VAL A C 1
ATOM 948 O O . VAL A 1 114 ? -19.839 9.407 38.466 1.00 58.59 114 VAL A O 1
ATOM 951 N N . LYS A 1 115 ? -20.360 9.975 36.358 1.00 54.34 115 LYS A N 1
ATOM 952 C CA . LYS A 1 115 ? -21.210 11.120 36.734 1.00 54.34 115 LYS A CA 1
ATOM 953 C C . LYS A 1 115 ? -22.483 10.735 37.490 1.00 54.34 115 LYS A C 1
ATOM 955 O O . LYS A 1 115 ? -22.898 11.494 38.350 1.00 54.34 115 LYS A O 1
ATOM 960 N N . LYS A 1 116 ? -23.089 9.573 37.218 1.00 52.91 116 LYS A N 1
ATOM 961 C CA . LYS A 1 116 ? -24.284 9.091 37.947 1.00 52.91 116 LYS A CA 1
ATOM 962 C C . LYS A 1 116 ? -24.001 8.576 39.365 1.00 52.91 116 LYS A C 1
ATOM 964 O O . LYS A 1 116 ? -24.944 8.257 40.080 1.00 52.91 116 LYS A O 1
ATOM 969 N N . LYS A 1 117 ? -22.729 8.423 39.745 1.00 49.19 117 LYS A N 1
ATOM 970 C CA . LYS A 1 117 ? -22.307 7.915 41.061 1.00 49.19 117 LYS A CA 1
ATOM 971 C C . LYS A 1 117 ? -21.875 9.010 42.046 1.00 49.19 117 LYS A C 1
ATOM 973 O O . LYS A 1 117 ? -21.515 8.664 43.168 1.00 49.19 117 LYS A O 1
ATOM 978 N N . LYS A 1 118 ? -21.871 10.279 41.631 1.00 44.78 118 LYS A N 1
ATOM 979 C CA . LYS A 1 118 ? -21.702 11.446 42.508 1.00 44.78 118 LYS A CA 1
ATOM 980 C C . LYS A 1 118 ? -23.059 12.069 42.784 1.00 44.78 118 LYS A C 1
ATOM 982 O O . LYS A 1 118 ? -23.214 12.574 43.911 1.00 44.78 118 LYS A O 1
#

Foldseek 3Di:
DVVVVVVLVVLLVVLVVLLVVLVVVLVVLVVCCVVVVFDPLLNLQSVLSVLVSVLSVVVSCCVVPPPDPPPDCCCCSPPVSVVVSVVSNVSNVVSVVVVVVVVVVVVVVVVVVVVVVD